Protein AF-G2E448-F1 (afdb_monomer)

Organism: NCBI:txid765913

Solvent-accessible surface area (backbone atoms only — not comparable to full-atom values): 2462 Å² total; per-residue (Å²): 134,90,77,84,72,54,86,64,74,82,48,55,76,66,57,50,51,52,59,70,71,46,90,67,58,67,71,59,52,24,61,76,69,69,57,126

Sequence (36 aa):
MEIRLHKNARTTPAIRRELQASTLPSKVLAAHYNLS

Structure (mmCIF, N/CA/C/O backbone):
data_AF-G2E448-F1
#
_entry.id   AF-G2E448-F1
#
loop_
_atom_site.group_PDB
_atom_site.id
_atom_site.type_symbol
_atom_site.label_atom_id
_atom_site.label_alt_id
_atom_site.label_comp_id
_atom_site.label_asym_id
_atom_site.label_entity_id
_ato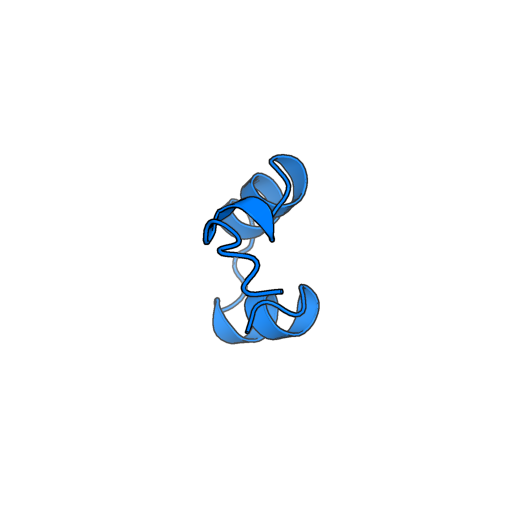m_site.label_seq_id
_atom_site.pdbx_PDB_ins_code
_atom_site.Cartn_x
_atom_site.Cartn_y
_atom_site.Cartn_z
_atom_site.occupancy
_atom_site.B_iso_or_equiv
_atom_site.auth_seq_id
_atom_site.auth_comp_id
_atom_site.auth_asym_id
_atom_site.auth_atom_id
_atom_site.pdbx_PDB_model_num
ATOM 1 N N . MET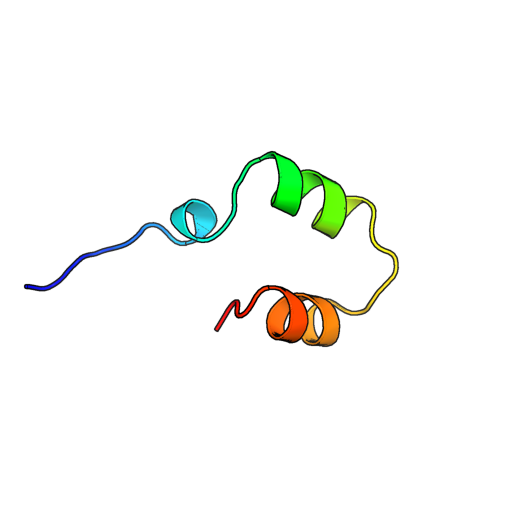 A 1 1 ? -5.478 -18.752 -19.362 1.00 48.06 1 MET A N 1
ATOM 2 C CA . MET A 1 1 ? -4.059 -18.580 -18.983 1.00 48.06 1 MET A CA 1
ATOM 3 C C . MET A 1 1 ? -4.014 -18.341 -17.480 1.00 48.06 1 MET A C 1
ATOM 5 O O . MET A 1 1 ? -4.453 -17.289 -17.037 1.00 48.06 1 MET A O 1
ATOM 9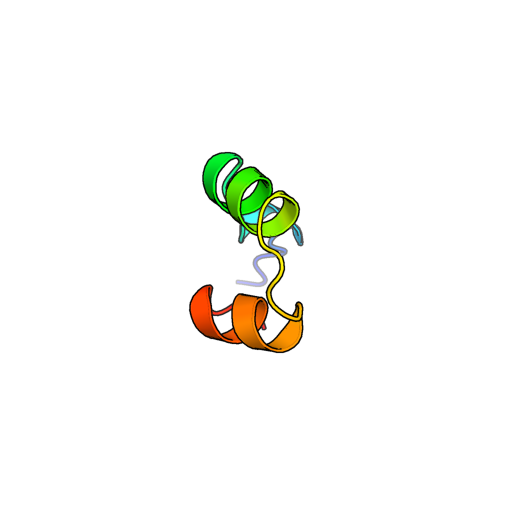 N N . GLU A 1 2 ? -3.603 -19.331 -16.689 1.00 63.12 2 GLU A N 1
ATOM 10 C CA . GL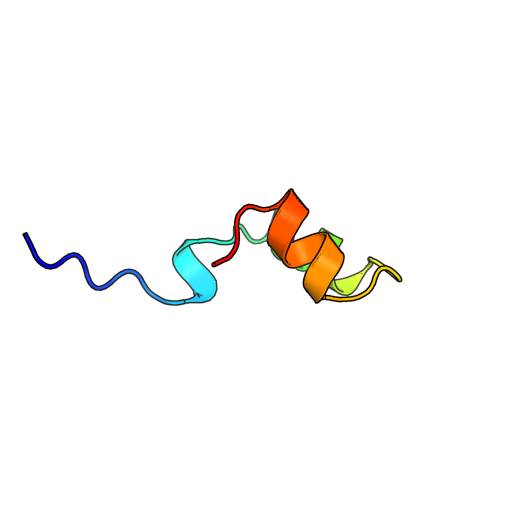U A 1 2 ? -3.584 -19.230 -15.222 1.00 63.12 2 GLU A CA 1
ATOM 11 C C . GLU A 1 2 ? -2.270 -18.557 -14.781 1.00 63.12 2 GLU A C 1
ATOM 13 O O . GLU A 1 2 ? -1.255 -19.209 -14.539 1.00 63.12 2 GLU A O 1
ATOM 18 N N . ILE A 1 3 ? -2.243 -17.221 -14.781 1.00 71.94 3 ILE A N 1
ATOM 19 C CA . ILE A 1 3 ? -1.052 -16.456 -14.390 1.00 71.94 3 ILE A CA 1
ATOM 20 C C . ILE A 1 3 ? -0.950 -16.487 -12.863 1.00 71.94 3 ILE A C 1
ATOM 22 O O . ILE A 1 3 ? -1.639 -15.744 -12.164 1.00 71.94 3 ILE A O 1
ATOM 26 N N . ARG A 1 4 ? -0.071 -17.342 -12.332 1.00 72.75 4 ARG A N 1
ATOM 27 C CA . ARG A 1 4 ? 0.270 -17.368 -10.902 1.00 72.75 4 ARG A CA 1
ATOM 28 C C . ARG A 1 4 ? 1.190 -16.197 -10.569 1.00 72.75 4 ARG A C 1
ATOM 30 O O . ARG A 1 4 ? 2.408 -16.337 -10.489 1.00 72.75 4 ARG A O 1
ATOM 37 N N . LEU A 1 5 ? 0.595 -15.019 -10.411 1.00 73.81 5 LEU A N 1
ATOM 38 C CA . LEU A 1 5 ? 1.314 -13.817 -10.017 1.00 73.81 5 LEU A CA 1
ATOM 39 C C . LEU A 1 5 ? 1.707 -13.919 -8.537 1.00 73.81 5 LEU A C 1
ATOM 41 O O . LEU A 1 5 ? 0.855 -14.063 -7.662 1.00 73.81 5 LEU A O 1
ATOM 45 N N . HIS A 1 6 ? 3.007 -13.846 -8.253 1.00 76.62 6 HIS A N 1
ATOM 46 C CA . HIS A 1 6 ? 3.511 -13.833 -6.882 1.00 76.62 6 HIS A CA 1
ATOM 47 C C . HIS A 1 6 ? 2.878 -12.67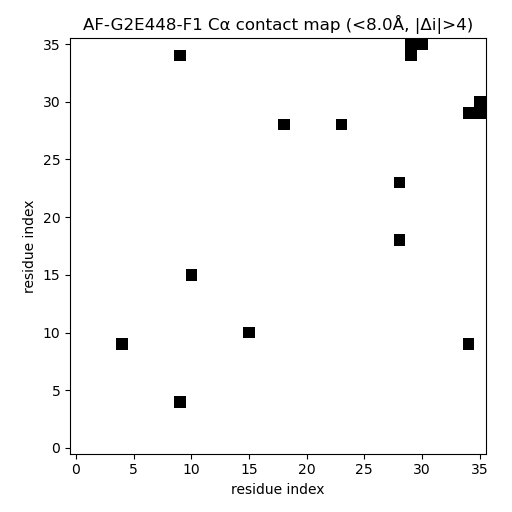2 -6.091 1.00 76.62 6 HIS A C 1
ATOM 49 O O . HIS A 1 6 ? 2.747 -11.568 -6.615 1.00 76.62 6 HIS A O 1
ATOM 55 N N . LYS A 1 7 ? 2.537 -12.878 -4.811 1.00 69.31 7 LYS A N 1
ATOM 56 C CA . LYS A 1 7 ? 1.867 -11.861 -3.966 1.00 69.31 7 LYS A CA 1
ATOM 57 C C . LYS A 1 7 ? 2.576 -10.499 -3.954 1.00 69.31 7 LYS A C 1
ATOM 59 O O . LYS A 1 7 ? 1.940 -9.452 -3.945 1.00 69.31 7 LYS A O 1
ATOM 64 N N . ASN A 1 8 ? 3.908 -10.517 -4.032 1.00 69.25 8 ASN A N 1
ATOM 65 C CA . ASN A 1 8 ? 4.729 -9.306 -4.049 1.00 69.25 8 ASN A CA 1
ATOM 66 C C . ASN A 1 8 ? 4.984 -8.762 -5.460 1.00 69.25 8 ASN A C 1
ATOM 68 O O . ASN A 1 8 ? 5.563 -7.694 -5.576 1.00 69.25 8 ASN A O 1
ATOM 72 N N . ALA A 1 9 ? 4.586 -9.466 -6.522 1.00 72.00 9 ALA A N 1
ATOM 73 C CA . ALA A 1 9 ? 4.720 -8.973 -7.893 1.00 72.00 9 ALA A CA 1
ATOM 74 C C . ALA A 1 9 ? 3.672 -7.897 -8.230 1.00 72.00 9 ALA A C 1
ATOM 76 O O . ALA A 1 9 ? 3.865 -7.1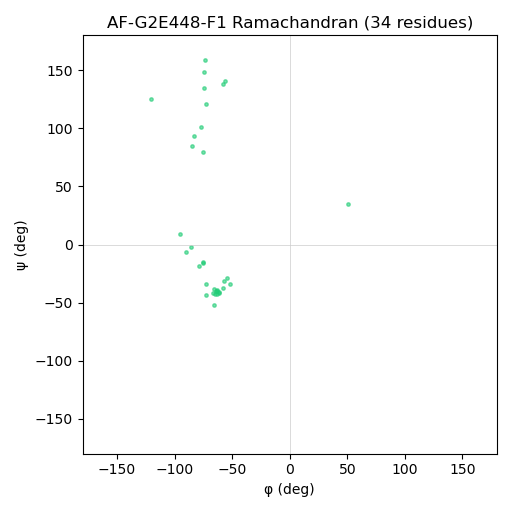40 -9.173 1.00 72.00 9 ALA A O 1
ATOM 77 N N . ARG A 1 10 ? 2.607 -7.771 -7.420 1.00 72.50 10 ARG A N 1
ATOM 78 C CA . ARG A 1 10 ? 1.671 -6.633 -7.466 1.00 72.50 10 ARG A CA 1
ATOM 79 C C . ARG A 1 10 ? 2.233 -5.343 -6.854 1.00 72.50 10 ARG A C 1
ATOM 81 O O . ARG A 1 10 ? 1.659 -4.287 -7.079 1.00 72.50 10 ARG A O 1
ATOM 88 N N . THR A 1 11 ? 3.322 -5.403 -6.078 1.00 79.94 11 THR A N 1
ATOM 89 C CA . THR A 1 11 ? 3.909 -4.226 -5.412 1.00 79.94 11 THR A CA 1
ATOM 90 C C . THR A 1 11 ? 5.351 -4.000 -5.850 1.00 79.94 11 THR A C 1
ATOM 92 O O . THR A 1 11 ? 6.208 -4.876 -5.723 1.00 79.94 11 THR A O 1
ATOM 95 N N . THR A 1 12 ? 5.657 -2.798 -6.334 1.00 81.50 12 THR A N 1
ATOM 96 C CA . THR A 1 12 ? 7.043 -2.413 -6.624 1.00 81.50 12 THR A CA 1
ATOM 97 C C . THR A 1 12 ? 7.810 -2.146 -5.318 1.00 81.50 12 THR A C 1
ATOM 99 O O . THR A 1 12 ? 7.201 -1.863 -4.280 1.00 81.50 12 THR A O 1
ATOM 102 N N . PRO A 1 13 ? 9.155 -2.211 -5.319 1.00 80.75 13 PRO A N 1
ATOM 103 C CA . PRO A 1 13 ? 9.954 -1.869 -4.141 1.00 80.75 13 PRO A CA 1
ATOM 104 C C . PRO A 1 13 ? 9.706 -0.448 -3.606 1.00 80.75 13 PRO A C 1
ATOM 106 O O . PRO A 1 13 ? 9.796 -0.243 -2.399 1.00 80.75 13 PRO A O 1
ATOM 109 N N . ALA A 1 14 ? 9.366 0.511 -4.477 1.00 79.19 14 ALA A N 1
ATOM 110 C CA . ALA A 1 14 ? 9.003 1.876 -4.088 1.00 79.19 14 ALA A CA 1
ATOM 111 C C . ALA A 1 14 ? 7.693 1.899 -3.284 1.00 79.19 14 ALA A C 1
ATOM 113 O O . ALA A 1 14 ? 7.693 2.330 -2.133 1.00 79.19 14 ALA A O 1
ATOM 114 N N . ILE A 1 15 ? 6.633 1.282 -3.823 1.00 79.81 15 ILE A N 1
ATOM 115 C CA . ILE A 1 15 ? 5.334 1.155 -3.144 1.00 79.81 15 ILE A CA 1
ATOM 116 C C . ILE A 1 15 ? 5.494 0.425 -1.806 1.00 79.81 15 ILE A C 1
ATOM 118 O O . ILE A 1 15 ? 4.882 0.797 -0.814 1.00 79.81 15 ILE A O 1
ATOM 122 N N . ARG A 1 16 ? 6.362 -0.592 -1.723 1.00 83.25 16 ARG A N 1
ATOM 123 C CA . ARG A 1 16 ? 6.612 -1.301 -0.458 1.00 83.25 16 ARG A CA 1
ATOM 124 C C . ARG A 1 16 ? 7.225 -0.402 0.616 1.00 83.25 16 ARG A C 1
ATOM 126 O O . ARG A 1 16 ? 6.845 -0.524 1.776 1.00 83.25 16 ARG A O 1
ATOM 133 N N . ARG A 1 17 ? 8.158 0.478 0.244 1.00 82.56 17 ARG A N 1
ATOM 134 C CA . ARG A 1 17 ? 8.747 1.451 1.178 1.00 82.56 17 ARG A CA 1
ATOM 135 C C . ARG A 1 17 ? 7.709 2.464 1.637 1.00 82.56 17 ARG A C 1
ATOM 137 O O . ARG A 1 17 ? 7.637 2.742 2.826 1.00 82.56 17 ARG A O 1
ATOM 144 N N . GLU A 1 18 ? 6.875 2.945 0.723 1.00 82.00 18 GLU A N 1
ATOM 145 C CA . GLU A 1 18 ? 5.778 3.864 1.044 1.00 82.00 18 GLU A CA 1
ATOM 146 C C . GLU A 1 18 ? 4.744 3.214 1.971 1.00 82.00 18 GLU A C 1
ATOM 148 O O . GLU A 1 18 ? 4.338 3.823 2.954 1.00 82.00 18 GLU A O 1
ATOM 153 N N . LEU A 1 19 ? 4.382 1.951 1.726 1.00 81.56 19 LEU A N 1
ATOM 154 C CA . LEU A 1 19 ? 3.497 1.175 2.598 1.00 81.56 19 LEU A CA 1
ATOM 155 C C . LEU A 1 19 ? 4.080 0.978 4.002 1.00 81.56 19 LEU A C 1
ATOM 157 O O . LEU A 1 19 ? 3.341 1.060 4.975 1.00 81.56 19 LEU A O 1
ATOM 161 N N . GLN A 1 20 ? 5.385 0.712 4.113 1.00 81.69 20 GLN A N 1
ATOM 162 C CA . GLN A 1 20 ? 6.062 0.545 5.406 1.00 81.69 20 GLN A CA 1
ATOM 163 C C . GLN A 1 20 ? 6.249 1.866 6.158 1.00 81.69 20 GLN A C 1
ATOM 165 O O . GLN A 1 20 ? 6.213 1.873 7.384 1.00 81.69 20 GLN A O 1
ATOM 170 N N . ALA A 1 21 ? 6.465 2.967 5.438 1.00 85.75 21 ALA A N 1
ATOM 171 C CA . ALA A 1 21 ? 6.589 4.301 6.018 1.00 85.75 21 ALA A CA 1
ATOM 172 C C . ALA A 1 21 ? 5.227 4.920 6.370 1.00 85.75 21 ALA A C 1
ATOM 174 O O . ALA A 1 21 ? 5.163 5.881 7.136 1.00 85.75 21 ALA A O 1
ATOM 175 N N . SER A 1 22 ? 4.139 4.400 5.798 1.00 80.69 22 SER A N 1
ATOM 176 C CA . SER A 1 22 ? 2.804 4.927 6.028 1.00 80.69 22 SER A CA 1
ATOM 177 C C . SER A 1 22 ? 2.280 4.549 7.411 1.00 80.69 22 SER A C 1
ATOM 179 O O . SER A 1 22 ? 2.330 3.398 7.835 1.00 80.69 22 SER A O 1
ATOM 181 N N . THR A 1 23 ? 1.702 5.533 8.092 1.00 82.19 23 THR A N 1
ATOM 182 C CA . THR A 1 23 ? 0.959 5.366 9.347 1.00 82.19 23 THR A CA 1
ATOM 183 C C . THR A 1 23 ? -0.511 5.008 9.119 1.00 82.19 23 THR A C 1
ATOM 185 O O . THR A 1 23 ? -1.259 4.815 10.078 1.00 82.19 23 THR A O 1
ATOM 188 N N . LEU A 1 24 ? -0.951 4.936 7.857 1.00 79.62 24 LEU A N 1
ATOM 189 C CA . LEU A 1 24 ? -2.337 4.640 7.521 1.00 79.62 24 LEU A CA 1
ATOM 190 C C . LEU A 1 24 ? -2.656 3.151 7.733 1.00 79.62 24 LEU A C 1
ATOM 192 O O . LEU A 1 24 ? -1.807 2.287 7.502 1.00 79.62 24 LEU A O 1
ATOM 196 N N . PRO A 1 25 ? -3.903 2.814 8.107 1.00 80.62 25 PRO A N 1
ATOM 197 C CA . PRO A 1 25 ? -4.324 1.426 8.233 1.00 80.62 25 PRO A CA 1
ATOM 198 C C . PRO A 1 25 ? -4.144 0.665 6.917 1.00 80.62 25 PRO A C 1
ATOM 200 O O . PRO A 1 25 ? -4.524 1.150 5.847 1.00 80.62 25 PRO A O 1
ATOM 203 N N . SER A 1 26 ? -3.657 -0.576 6.994 1.00 76.06 26 SER A N 1
ATOM 204 C CA . SER A 1 26 ? -3.373 -1.412 5.817 1.00 76.06 26 SER A CA 1
ATOM 205 C C . SER A 1 26 ? -4.573 -1.575 4.879 1.00 76.06 26 SER A C 1
ATOM 207 O O . SER A 1 26 ? -4.386 -1.701 3.677 1.00 76.06 26 SER A O 1
ATOM 209 N N . LYS A 1 27 ? -5.807 -1.514 5.401 1.00 76.31 27 LYS A N 1
ATOM 210 C CA . LYS A 1 27 ? -7.050 -1.571 4.611 1.00 76.31 27 LYS A CA 1
ATOM 211 C C . LYS A 1 27 ? -7.229 -0.357 3.690 1.00 76.31 27 LYS A C 1
ATOM 213 O O . LYS A 1 27 ? -7.686 -0.509 2.563 1.00 76.31 27 LYS A O 1
ATOM 218 N N . VAL A 1 28 ? -6.852 0.833 4.160 1.00 78.75 28 VAL A N 1
ATOM 219 C CA . VAL A 1 28 ? -6.915 2.080 3.379 1.00 78.75 28 VAL A CA 1
ATOM 220 C C . VAL A 1 28 ? -5.827 2.074 2.309 1.00 78.75 28 VAL A C 1
ATOM 222 O O . VAL A 1 28 ? -6.087 2.379 1.148 1.00 78.75 28 VAL A O 1
ATOM 225 N N . LEU A 1 29 ? -4.623 1.641 2.682 1.00 78.69 29 LEU A N 1
ATOM 226 C CA . LEU A 1 29 ? -3.508 1.503 1.750 1.00 78.69 29 LEU A CA 1
ATOM 227 C C . LEU A 1 29 ? -3.777 0.444 0.673 1.00 78.69 29 LEU A C 1
ATOM 229 O O . LEU A 1 29 ? -3.477 0.666 -0.496 1.00 78.69 29 LEU A O 1
ATOM 233 N N . ALA A 1 30 ? -4.391 -0.680 1.041 1.00 79.75 30 ALA A N 1
ATOM 234 C CA . ALA A 1 30 ? -4.774 -1.721 0.097 1.00 79.75 30 ALA A CA 1
ATOM 235 C C . ALA A 1 30 ? -5.770 -1.204 -0.952 1.00 79.75 30 ALA A C 1
ATOM 237 O O . ALA A 1 30 ? -5.593 -1.471 -2.137 1.00 79.75 30 ALA A O 1
ATOM 238 N N . ALA A 1 31 ? -6.753 -0.393 -0.545 1.00 80.81 31 ALA A N 1
ATOM 239 C CA . ALA A 1 31 ? -7.680 0.251 -1.473 1.00 80.81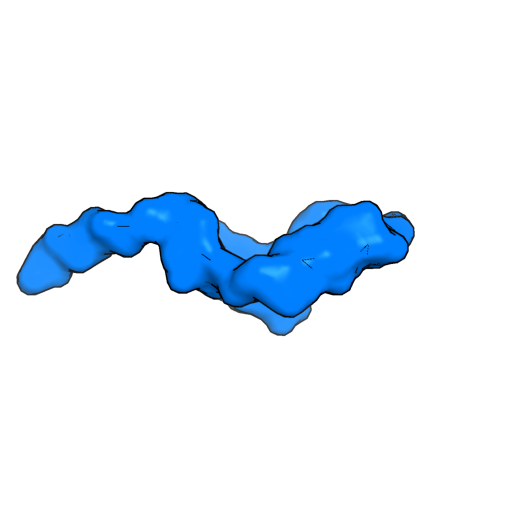 31 ALA A CA 1
ATOM 240 C C . ALA A 1 31 ? -6.971 1.258 -2.398 1.00 80.81 31 ALA A C 1
ATOM 242 O O . ALA A 1 31 ? -7.212 1.255 -3.601 1.00 80.81 31 ALA A O 1
ATOM 243 N N . HIS A 1 32 ? -6.055 2.071 -1.860 1.00 79.44 32 HIS A N 1
ATOM 244 C CA . HIS A 1 32 ? -5.311 3.068 -2.637 1.00 79.44 32 HIS A CA 1
ATOM 245 C C . HIS A 1 32 ? -4.415 2.438 -3.717 1.00 79.44 32 HIS A C 1
ATOM 247 O O . HIS A 1 32 ? -4.321 2.946 -4.830 1.00 79.44 32 HIS A O 1
ATOM 253 N N . TYR A 1 33 ? -3.779 1.306 -3.405 1.00 76.56 33 TYR A N 1
ATOM 254 C CA . TYR A 1 33 ? -2.902 0.583 -4.333 1.00 76.56 33 TYR A CA 1
ATOM 255 C C . TYR A 1 33 ? -3.604 -0.548 -5.093 1.00 76.56 33 TYR A C 1
ATOM 257 O O . TYR A 1 33 ? -2.941 -1.342 -5.761 1.00 76.56 33 TYR A O 1
ATOM 265 N N . ASN A 1 34 ? -4.934 -0.636 -4.989 1.00 72.06 34 ASN A N 1
ATOM 266 C CA . ASN A 1 34 ? -5.751 -1.680 -5.605 1.00 72.06 34 ASN A CA 1
ATOM 267 C C . ASN A 1 34 ? -5.236 -3.107 -5.305 1.00 72.06 34 ASN A C 1
ATOM 269 O O . ASN A 1 34 ? -5.280 -4.017 -6.140 1.00 72.06 34 ASN A O 1
ATOM 273 N N . LEU A 1 35 ?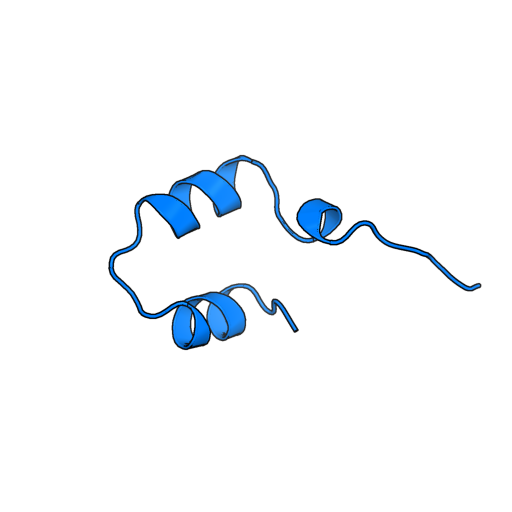 -4.704 -3.285 -4.095 1.00 71.50 35 LEU A N 1
ATOM 274 C CA . LEU A 1 35 ? -4.229 -4.555 -3.570 1.00 71.50 35 LEU A CA 1
ATOM 275 C C . LEU A 1 35 ? -5.443 -5.306 -3.016 1.00 71.50 35 LEU A C 1
ATOM 277 O O . LEU A 1 35 ? -5.855 -5.088 -1.881 1.00 71.50 35 LEU A O 1
ATOM 281 N N . SER A 1 36 ? -6.036 -6.146 -3.865 1.00 62.59 36 SER A N 1
ATOM 282 C CA . SER A 1 36 ? -7.069 -7.121 -3.490 1.00 62.59 36 SER A CA 1
ATOM 283 C C . SER A 1 36 ? -6.475 -8.371 -2.865 1.00 62.59 36 SER A C 1
ATOM 285 O O . SER A 1 36 ? -5.397 -8.811 -3.338 1.00 62.59 36 SER A O 1
#

pLDDT: mean 76.19, std 7.18, range [48.06, 85.75]

Secondary structure (DSSP, 8-state):
------GGGGS-HHHHHHHHH--S-HHHHHHHTT--

Radius of gyration: 11.09 Å; Cα contacts (8 Å, |Δi|>4): 8; chains: 1; bounding box: 18×25×28 Å

Foldseek 3D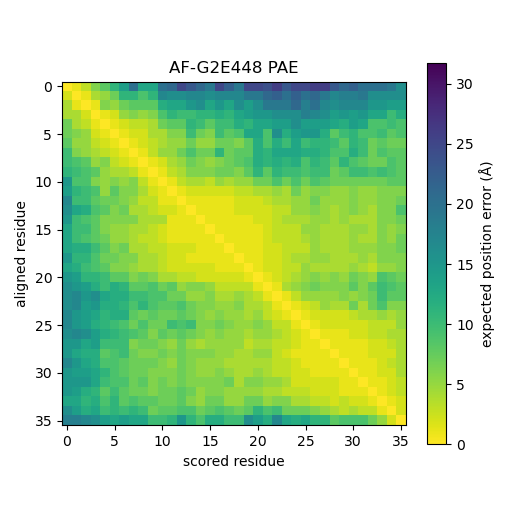i:
DPPPQDLCNLDDPVLVVVLVPDPDDVVVSCVVSVPD

Mean predicted aligned error: 6.98 Å